Protein AF-A0A950M5J1-F1 (afdb_monomer_lite)

Structure (mmCIF, N/CA/C/O backbone):
data_AF-A0A950M5J1-F1
#
_entry.id   AF-A0A950M5J1-F1
#
loop_
_atom_site.group_PDB
_atom_site.id
_atom_site.type_symbol
_atom_site.label_atom_id
_atom_site.label_alt_id
_atom_site.label_comp_id
_atom_site.label_asym_id
_atom_site.label_entity_id
_atom_site.label_seq_id
_atom_site.pdbx_PDB_ins_code
_atom_site.Cartn_x
_atom_site.Cartn_y
_atom_site.Cartn_z
_atom_site.occupancy
_atom_site.B_iso_or_equiv
_atom_site.auth_seq_id
_atom_site.auth_comp_id
_atom_site.auth_asym_id
_atom_site.auth_atom_id
_atom_site.pdbx_PDB_model_num
ATOM 1 N N . MET A 1 1 ? -5.795 11.249 2.260 1.00 62.00 1 MET A N 1
ATOM 2 C CA . MET A 1 1 ? -5.853 10.293 1.140 1.00 62.00 1 MET A CA 1
ATOM 3 C C . MET A 1 1 ? -7.220 9.657 1.163 1.00 62.00 1 MET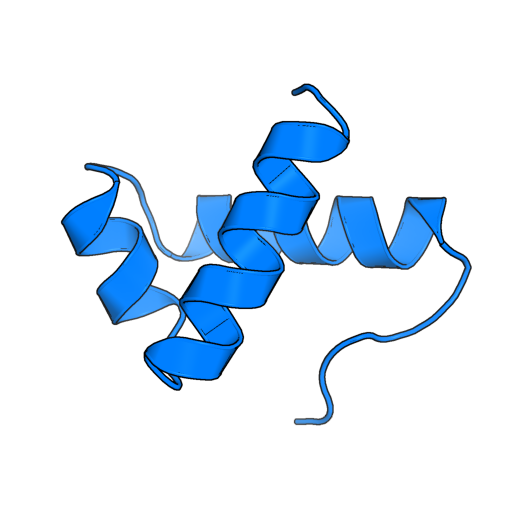 A C 1
ATOM 5 O O . MET A 1 1 ? -7.706 9.385 2.258 1.00 62.00 1 MET A O 1
ATOM 9 N N . ASP A 1 2 ? -7.834 9.493 -0.002 1.00 86.88 2 ASP A N 1
ATOM 10 C CA . ASP A 1 2 ? -9.114 8.806 -0.118 1.00 86.88 2 ASP A CA 1
ATOM 11 C C . ASP A 1 2 ? -8.923 7.301 0.151 1.00 86.88 2 ASP A C 1
ATOM 13 O O . ASP A 1 2 ? -7.887 6.718 -0.182 1.00 86.88 2 ASP A O 1
ATOM 17 N N . LYS A 1 3 ? -9.908 6.657 0.782 1.00 88.56 3 LYS A N 1
ATOM 18 C CA . LYS A 1 3 ? -9.893 5.209 1.028 1.00 88.56 3 LYS A CA 1
ATOM 19 C C . LYS A 1 3 ? -9.830 4.422 -0.288 1.00 88.56 3 LYS A C 1
ATOM 21 O O . LYS A 1 3 ? -9.191 3.372 -0.330 1.00 88.56 3 LYS A O 1
ATOM 26 N N . LEU A 1 4 ? -10.442 4.938 -1.351 1.00 94.00 4 LEU A N 1
ATOM 27 C CA . LEU A 1 4 ? -10.431 4.348 -2.687 1.00 94.00 4 LEU A CA 1
ATOM 28 C C . LEU A 1 4 ? -9.028 4.333 -3.298 1.00 94.00 4 LEU A C 1
ATOM 30 O O . LEU A 1 4 ? -8.641 3.311 -3.861 1.00 94.00 4 LEU A O 1
ATOM 34 N N . ASP A 1 5 ? -8.235 5.393 -3.116 1.00 93.12 5 ASP A N 1
ATOM 35 C CA . ASP A 1 5 ? -6.849 5.424 -3.606 1.00 93.12 5 ASP 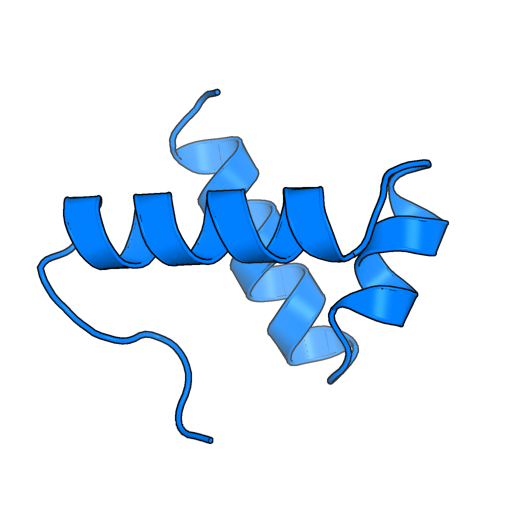A CA 1
ATOM 36 C C . ASP A 1 5 ? -6.011 4.326 -2.940 1.00 93.12 5 ASP A C 1
ATOM 38 O O . ASP A 1 5 ? -5.270 3.596 -3.600 1.00 93.12 5 ASP A O 1
ATOM 42 N N . ALA A 1 6 ? -6.167 4.161 -1.623 1.00 94.81 6 ALA A N 1
ATOM 43 C CA . ALA A 1 6 ? -5.463 3.122 -0.880 1.00 94.81 6 ALA A CA 1
ATOM 44 C C . ALA A 1 6 ? -5.898 1.711 -1.317 1.00 94.81 6 ALA A C 1
ATOM 46 O O . ALA A 1 6 ? -5.062 0.811 -1.417 1.00 94.81 6 ALA A O 1
ATOM 47 N N . MET A 1 7 ? -7.186 1.514 -1.622 1.00 97.19 7 MET A N 1
ATOM 48 C CA . MET A 1 7 ? -7.698 0.252 -2.171 1.00 97.19 7 MET A CA 1
ATOM 49 C C . MET A 1 7 ? -7.145 -0.030 -3.575 1.00 97.19 7 MET A C 1
ATOM 51 O O . MET A 1 7 ? -6.747 -1.161 -3.852 1.00 97.19 7 MET A O 1
ATOM 55 N N . ALA A 1 8 ? -7.054 0.980 -4.443 1.00 96.94 8 ALA A N 1
ATOM 56 C CA . ALA A 1 8 ? -6.443 0.838 -5.765 1.00 96.94 8 ALA A CA 1
ATOM 57 C C . ALA A 1 8 ? -4.958 0.459 -5.659 1.00 96.94 8 ALA A C 1
ATOM 59 O O . ALA A 1 8 ? -4.476 -0.420 -6.375 1.00 96.94 8 ALA A O 1
ATOM 60 N N . ILE A 1 9 ? -4.242 1.062 -4.709 1.00 97.12 9 ILE A N 1
ATOM 61 C CA . ILE A 1 9 ? -2.837 0.748 -4.429 1.00 97.12 9 ILE A CA 1
ATOM 62 C C . ILE A 1 9 ? -2.673 -0.669 -3.889 1.00 97.12 9 ILE A C 1
ATOM 64 O O . ILE A 1 9 ? -1.736 -1.356 -4.293 1.00 97.12 9 ILE A O 1
ATOM 68 N N . PHE A 1 10 ? -3.587 -1.137 -3.037 1.00 97.69 10 PHE A N 1
ATOM 69 C CA . PHE A 1 10 ? -3.618 -2.528 -2.590 1.00 97.69 10 PHE A CA 1
ATOM 70 C C . PHE A 1 10 ? -3.766 -3.501 -3.765 1.00 97.69 10 PHE A C 1
ATOM 72 O O . PHE A 1 10 ? -2.921 -4.385 -3.919 1.00 97.69 10 PHE A O 1
ATOM 79 N N . VAL A 1 11 ? -4.773 -3.308 -4.626 1.00 98.06 11 VAL A N 1
ATOM 80 C CA . VAL A 1 11 ? -4.982 -4.151 -5.818 1.00 98.06 11 VAL A CA 1
ATOM 81 C C . VAL A 1 11 ? -3.728 -4.157 -6.685 1.00 98.06 11 VAL A C 1
ATOM 83 O O . VAL A 1 11 ? -3.207 -5.220 -7.024 1.00 98.06 11 VAL A O 1
ATOM 86 N N . ARG A 1 12 ? -3.168 -2.977 -6.961 1.00 97.81 12 ARG A N 1
ATOM 87 C CA . ARG A 1 12 ? -1.974 -2.862 -7.797 1.00 97.81 12 ARG A CA 1
ATOM 88 C C . ARG A 1 12 ? -0.751 -3.534 -7.177 1.00 97.81 12 ARG A C 1
ATOM 90 O O . ARG A 1 12 ? 0.056 -4.133 -7.885 1.00 97.81 12 ARG A O 1
ATOM 97 N N . ALA A 1 13 ? -0.605 -3.464 -5.858 1.00 97.19 13 ALA A N 1
ATOM 98 C CA . ALA A 1 13 ? 0.476 -4.130 -5.147 1.00 97.19 13 ALA A CA 1
ATOM 99 C C . ALA A 1 13 ? 0.377 -5.655 -5.223 1.00 97.19 13 ALA A C 1
ATOM 101 O O . ALA A 1 13 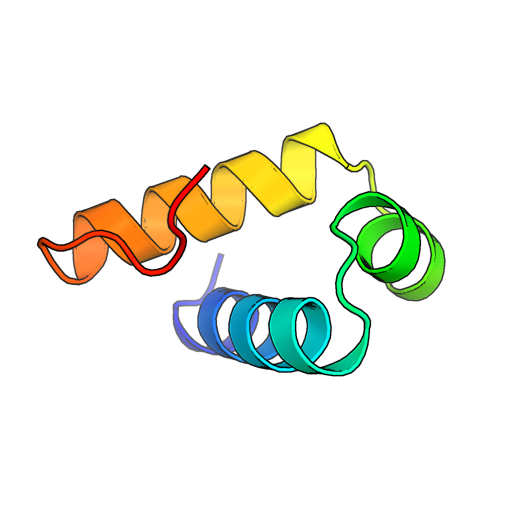? 1.412 -6.305 -5.379 1.00 97.19 13 ALA A O 1
ATOM 102 N N . VAL A 1 14 ? -0.835 -6.212 -5.171 1.00 97.44 14 VAL A N 1
ATOM 103 C CA . VAL A 1 14 ? -1.075 -7.648 -5.374 1.00 97.44 14 VAL A CA 1
ATOM 104 C C . VAL A 1 14 ? -0.747 -8.054 -6.812 1.00 97.44 14 VAL A C 1
ATOM 106 O O . VAL A 1 14 ? -0.007 -9.011 -7.013 1.00 97.44 14 VAL A O 1
ATOM 109 N N . GLU A 1 15 ? -1.203 -7.293 -7.810 1.00 97.81 15 GLU A N 1
ATOM 110 C CA . GLU A 1 15 ? -0.921 -7.569 -9.230 1.00 97.81 15 GLU A CA 1
ATOM 111 C C . GLU A 1 15 ? 0.574 -7.535 -9.568 1.00 97.81 15 GLU A C 1
ATOM 113 O O . GLU A 1 15 ? 1.052 -8.292 -10.412 1.00 97.81 15 GLU A O 1
ATOM 118 N N . ARG A 1 16 ? 1.324 -6.624 -8.939 1.00 96.94 16 ARG A N 1
ATOM 119 C CA . ARG A 1 16 ? 2.755 -6.428 -9.211 1.00 96.94 16 ARG A CA 1
ATOM 120 C C . ARG A 1 16 ? 3.665 -7.235 -8.295 1.00 96.94 16 ARG A C 1
ATOM 122 O O . ARG A 1 16 ? 4.857 -7.327 -8.580 1.00 96.94 16 ARG A O 1
ATOM 129 N N . GLY A 1 17 ? 3.145 -7.757 -7.186 1.00 95.75 17 GLY A N 1
ATOM 130 C CA . GLY A 1 17 ? 3.911 -8.480 -6.169 1.00 95.75 17 GLY A CA 1
ATOM 131 C C . GLY A 1 17 ? 5.016 -7.652 -5.498 1.00 95.75 17 GLY A C 1
ATOM 132 O O . GLY A 1 17 ? 5.918 -8.215 -4.883 1.00 95.75 17 GLY A O 1
ATOM 133 N N . SER A 1 18 ? 5.015 -6.320 -5.642 1.00 95.69 18 SER A N 1
ATOM 134 C CA . SER A 1 18 ? 6.097 -5.465 -5.143 1.00 95.69 18 SER A CA 1
ATOM 135 C C . SER A 1 18 ? 5.655 -4.025 -4.905 1.00 95.69 18 SER A C 1
ATOM 137 O O . SER A 1 18 ? 5.319 -3.297 -5.840 1.00 95.69 18 SER A O 1
ATOM 139 N N . PHE A 1 19 ? 5.777 -3.554 -3.661 1.00 97.12 19 PHE A N 1
ATOM 140 C CA . PHE A 1 19 ? 5.515 -2.150 -3.317 1.00 97.12 19 PHE A CA 1
ATOM 141 C C . PHE A 1 19 ? 6.482 -1.182 -4.010 1.00 97.12 19 PHE A C 1
ATOM 143 O O . PHE A 1 19 ? 6.091 -0.074 -4.366 1.00 97.12 19 PHE A O 1
ATOM 150 N N . SER A 1 20 ? 7.729 -1.596 -4.256 1.00 97.81 20 SER A N 1
ATOM 151 C CA . SER A 1 20 ? 8.703 -0.779 -4.991 1.00 97.81 20 SER A CA 1
ATOM 152 C C . SER A 1 20 ? 8.335 -0.624 -6.468 1.00 97.81 20 SER A C 1
ATOM 154 O O . SER A 1 20 ? 8.616 0.418 -7.055 1.00 97.81 20 SER A O 1
ATOM 156 N N . ALA A 1 21 ? 7.706 -1.634 -7.080 1.00 97.81 21 ALA A N 1
ATOM 157 C CA . ALA A 1 21 ? 7.208 -1.528 -8.451 1.00 97.81 21 ALA A CA 1
ATOM 158 C C . ALA A 1 21 ? 6.028 -0.551 -8.542 1.00 97.81 21 ALA A C 1
ATOM 160 O O . ALA A 1 21 ? 6.054 0.350 -9.378 1.00 97.81 21 ALA A O 1
ATOM 161 N N . VAL A 1 22 ? 5.063 -0.661 -7.623 1.00 97.94 22 VAL A N 1
ATOM 162 C CA . VAL A 1 22 ? 3.922 0.267 -7.541 1.00 97.94 22 VAL A CA 1
ATOM 163 C C . VAL A 1 22 ? 4.382 1.700 -7.277 1.00 97.94 22 VAL A C 1
ATOM 165 O O . VAL A 1 22 ? 3.902 2.627 -7.919 1.00 97.94 22 VAL A O 1
ATOM 168 N N . ALA A 1 23 ? 5.359 1.893 -6.388 1.00 98.00 23 ALA A N 1
ATOM 169 C CA . ALA A 1 23 ? 5.918 3.213 -6.118 1.00 98.00 23 ALA A CA 1
ATOM 170 C C . ALA A 1 23 ? 6.493 3.869 -7.381 1.00 98.00 23 ALA A C 1
ATOM 172 O O . ALA A 1 23 ? 6.223 5.039 -7.627 1.00 98.00 23 ALA A O 1
ATOM 173 N N . ARG A 1 24 ? 7.230 3.117 -8.210 1.00 98.12 24 ARG A N 1
ATOM 174 C CA . ARG A 1 24 ? 7.752 3.634 -9.485 1.00 98.12 24 ARG A CA 1
ATOM 175 C C . ARG A 1 24 ? 6.640 3.990 -10.470 1.00 98.12 24 ARG A C 1
ATOM 177 O O . ARG A 1 24 ? 6.729 5.029 -11.111 1.00 98.12 24 ARG A O 1
ATOM 184 N N . GLU A 1 25 ? 5.603 3.161 -10.573 1.00 97.06 25 GLU A N 1
ATOM 185 C CA . GLU A 1 25 ? 4.458 3.410 -11.466 1.00 97.06 25 GLU A CA 1
ATOM 186 C C . GLU A 1 25 ? 3.674 4.660 -11.085 1.00 97.06 25 GLU A C 1
ATOM 188 O O . GLU A 1 25 ? 3.255 5.415 -11.957 1.00 97.06 25 GLU A O 1
ATOM 193 N N . LEU A 1 26 ? 3.509 4.894 -9.786 1.00 95.56 26 LEU A N 1
ATOM 194 C CA . LEU A 1 26 ? 2.749 6.022 -9.257 1.00 95.56 26 LEU A CA 1
ATOM 195 C C . LEU A 1 26 ? 3.615 7.258 -8.985 1.00 95.56 26 LEU A C 1
ATOM 197 O O . LEU A 1 26 ? 3.162 8.165 -8.289 1.00 95.56 26 LEU A O 1
ATOM 201 N N . LEU A 1 27 ? 4.860 7.287 -9.482 1.00 97.12 27 LEU A N 1
ATOM 202 C CA . LEU A 1 27 ? 5.824 8.373 -9.247 1.00 97.12 27 LEU A CA 1
ATOM 203 C C . LEU A 1 27 ? 5.921 8.752 -7.757 1.00 97.12 27 LEU A C 1
ATOM 205 O O . LEU A 1 27 ? 5.913 9.919 -7.368 1.00 97.12 27 LEU A O 1
ATOM 209 N N . SER A 1 28 ? 5.979 7.730 -6.910 1.00 96.56 28 SER A N 1
ATOM 210 C CA . SER A 1 28 ? 5.973 7.833 -5.458 1.00 96.56 28 SER A CA 1
ATOM 211 C C . SER A 1 28 ? 7.158 7.091 -4.840 1.00 96.56 28 SER A C 1
ATOM 213 O O . SER A 1 28 ? 8.044 6.586 -5.528 1.00 96.56 28 SER A O 1
ATOM 215 N N . SER A 1 29 ? 7.187 7.012 -3.511 1.00 98.12 29 SER A N 1
ATOM 216 C CA . SER A 1 29 ? 8.200 6.261 -2.771 1.00 98.12 29 SER A CA 1
ATOM 217 C C . SER A 1 29 ? 7.610 4.985 -2.170 1.00 98.12 29 SER A C 1
ATOM 219 O O . SER A 1 29 ? 6.452 4.952 -1.753 1.00 98.12 29 SER A O 1
ATOM 221 N N . GLN A 1 30 ? 8.410 3.918 -2.092 1.00 97.75 30 GLN A N 1
ATOM 222 C CA . GLN A 1 30 ? 7.980 2.669 -1.455 1.00 97.75 30 GLN A CA 1
ATOM 223 C C . GLN A 1 30 ? 7.524 2.875 0.006 1.00 97.75 30 GLN A C 1
ATOM 225 O O . GLN A 1 30 ? 6.486 2.311 0.363 1.00 97.75 30 GLN A O 1
ATOM 230 N N . PRO A 1 31 ? 8.185 3.715 0.833 1.00 98.19 31 PRO A N 1
ATOM 231 C CA . PRO A 1 31 ? 7.692 4.026 2.175 1.00 98.19 31 PRO A CA 1
ATOM 232 C C . PRO A 1 31 ? 6.309 4.683 2.174 1.00 98.19 31 PRO A C 1
ATOM 234 O O . PRO A 1 31 ? 5.492 4.387 3.044 1.00 98.19 31 PRO A O 1
ATOM 237 N N . ASN A 1 32 ? 6.013 5.536 1.185 1.00 96.88 32 ASN A N 1
ATOM 238 C CA . ASN A 1 32 ? 4.688 6.134 1.045 1.00 96.88 32 ASN A CA 1
ATOM 239 C C . ASN A 1 32 ? 3.631 5.070 0.713 1.00 96.88 32 ASN A C 1
ATOM 241 O O . ASN A 1 32 ? 2.604 5.016 1.382 1.00 96.88 32 ASN A O 1
ATOM 245 N N . ILE A 1 33 ? 3.911 4.170 -0.237 1.00 97.38 33 ILE A N 1
ATOM 246 C CA . ILE A 1 33 ? 3.025 3.034 -0.550 1.00 97.38 33 ILE A CA 1
ATOM 247 C C . ILE A 1 33 ? 2.786 2.172 0.696 1.00 97.38 33 ILE A C 1
ATOM 249 O O . ILE A 1 33 ? 1.641 1.895 1.048 1.00 97.38 33 ILE A O 1
ATOM 253 N N . SER A 1 34 ? 3.848 1.819 1.426 1.00 96.94 34 SER A N 1
ATOM 254 C CA . SER A 1 34 ? 3.734 1.039 2.662 1.00 96.94 34 SER A CA 1
ATOM 255 C C . SER A 1 34 ? 2.865 1.738 3.708 1.00 96.94 34 SER A C 1
ATOM 257 O O . SER A 1 34 ? 2.030 1.091 4.333 1.00 96.94 34 SER A O 1
ATOM 259 N N . LYS A 1 35 ? 3.029 3.054 3.894 1.00 96.94 35 LYS A N 1
ATOM 260 C CA . LYS A 1 35 ? 2.234 3.841 4.847 1.00 96.94 35 LYS A CA 1
ATOM 261 C C . LYS A 1 35 ? 0.747 3.811 4.502 1.00 96.94 35 LYS A C 1
ATOM 263 O O . LYS A 1 35 ? -0.085 3.717 5.400 1.00 96.94 35 LYS A O 1
ATOM 268 N N . GLN A 1 36 ? 0.412 3.892 3.220 1.00 96.81 36 GLN A N 1
ATOM 269 C CA . GLN A 1 36 ? -0.975 3.887 2.758 1.00 96.81 36 GLN A CA 1
ATOM 270 C C . GLN A 1 36 ? -1.631 2.519 2.929 1.00 96.81 36 GLN A C 1
ATOM 272 O O . GLN A 1 36 ? -2.767 2.451 3.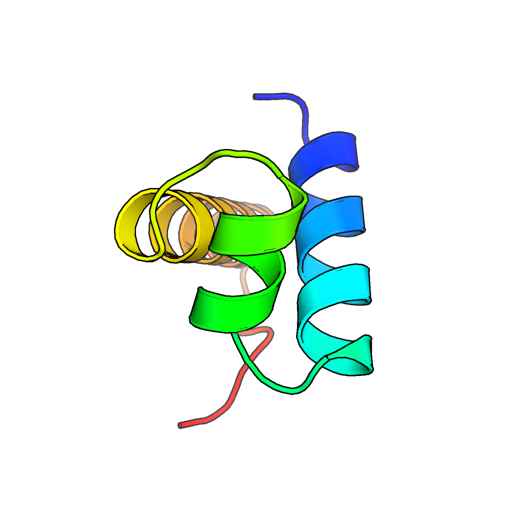392 1.00 96.81 36 GLN A O 1
ATOM 277 N N . ILE A 1 37 ? -0.897 1.436 2.657 1.00 97.12 37 ILE A N 1
ATOM 278 C CA . ILE A 1 37 ? -1.356 0.075 2.954 1.00 97.12 37 ILE A CA 1
ATOM 279 C C . ILE A 1 37 ? -1.590 -0.102 4.456 1.00 97.12 37 ILE A C 1
ATOM 281 O O . ILE A 1 37 ? -2.659 -0.552 4.848 1.00 97.12 37 ILE A O 1
ATOM 285 N N . SER A 1 38 ? -0.657 0.329 5.309 1.00 96.81 38 SER A N 1
ATOM 286 C CA . SER A 1 38 ? -0.834 0.252 6.766 1.00 96.81 38 SER A CA 1
ATOM 287 C C . SER A 1 38 ? -2.027 1.073 7.270 1.00 96.81 38 SER A C 1
ATOM 289 O O . SER A 1 38 ? -2.743 0.644 8.177 1.00 96.81 38 SER A O 1
ATOM 291 N N . ALA A 1 39 ? -2.277 2.242 6.675 1.00 96.56 39 ALA A N 1
ATOM 292 C CA . ALA A 1 39 ? -3.462 3.038 6.981 1.00 96.56 39 ALA A CA 1
ATOM 293 C C . ALA A 1 39 ? -4.756 2.318 6.563 1.00 96.56 39 ALA A C 1
ATOM 295 O O . ALA A 1 39 ? -5.730 2.334 7.315 1.00 96.56 39 ALA A O 1
ATOM 296 N N . LEU A 1 40 ? -4.759 1.646 5.407 1.00 97.12 40 LEU A N 1
ATOM 297 C CA . LEU A 1 40 ? -5.893 0.845 4.946 1.00 97.12 40 LEU A CA 1
ATOM 298 C C . LEU A 1 40 ? -6.143 -0.366 5.852 1.00 97.12 40 LEU A C 1
ATOM 300 O O . LEU A 1 40 ? -7.279 -0.588 6.255 1.00 97.12 40 LEU A O 1
ATOM 304 N N . GLU A 1 41 ? -5.098 -1.104 6.223 1.00 97.31 41 GLU A N 1
ATOM 305 C CA . GLU A 1 41 ? -5.173 -2.217 7.181 1.00 97.31 41 GLU A CA 1
ATOM 306 C C . GLU A 1 41 ? -5.784 -1.767 8.515 1.00 97.31 41 GLU A C 1
ATOM 308 O O . GLU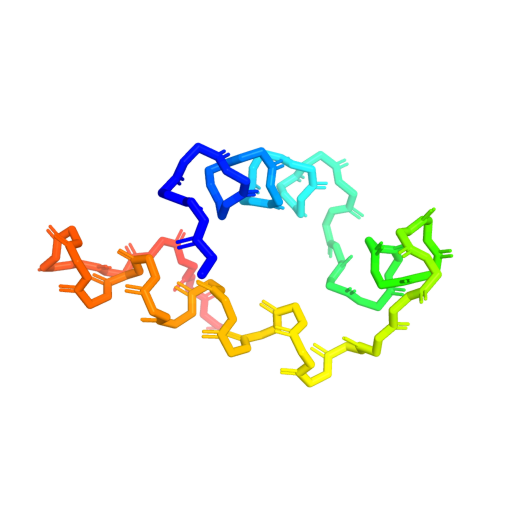 A 1 41 ? -6.687 -2.411 9.049 1.00 97.31 41 GLU A O 1
ATOM 313 N N . THR A 1 42 ? -5.357 -0.602 9.013 1.00 96.56 42 THR A N 1
ATOM 314 C CA . THR A 1 42 ? -5.907 0.003 10.236 1.00 96.56 42 THR A CA 1
ATOM 315 C C . THR A 1 42 ? -7.389 0.339 10.076 1.00 96.56 42 THR A C 1
ATO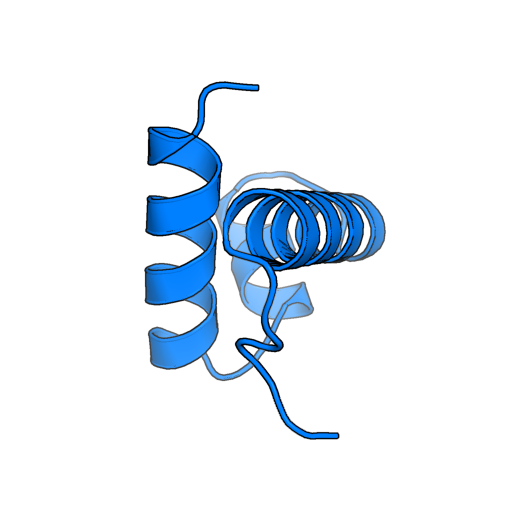M 317 O O . THR A 1 42 ? -8.194 0.008 10.941 1.00 96.56 42 THR A O 1
ATOM 320 N N . ALA A 1 43 ? -7.769 0.958 8.956 1.00 95.56 43 ALA A N 1
ATOM 321 C CA . ALA A 1 43 ? -9.155 1.332 8.677 1.00 95.56 43 ALA A CA 1
ATOM 322 C C . ALA A 1 43 ? -10.085 0.123 8.467 1.00 95.56 43 ALA A C 1
ATOM 324 O O . ALA A 1 43 ? -11.294 0.243 8.662 1.00 95.56 43 ALA A O 1
ATOM 325 N N . LEU A 1 44 ? -9.543 -1.021 8.043 1.00 96.19 44 LEU A N 1
ATOM 326 C CA . LEU A 1 44 ? -10.275 -2.279 7.879 1.00 96.19 44 LEU A CA 1
ATOM 327 C C . LEU A 1 44 ? -10.247 -3.158 9.139 1.00 96.19 44 LEU A C 1
ATOM 329 O O . LEU A 1 44 ? -11.015 -4.113 9.219 1.00 96.19 44 LEU A O 1
ATOM 333 N N . GLY A 1 45 ? -9.387 -2.850 10.115 1.00 97.31 45 GLY A N 1
ATOM 334 C CA . GLY A 1 45 ? -9.225 -3.640 11.336 1.00 97.31 45 GLY A CA 1
ATOM 335 C C . GLY A 1 45 ? -8.522 -4.983 11.118 1.00 97.31 45 GLY A C 1
ATOM 336 O O . GLY A 1 45 ? -8.696 -5.899 11.919 1.00 97.31 45 GLY A O 1
ATOM 337 N N . GLY A 1 46 ? -7.739 -5.128 10.044 1.00 96.50 46 GLY A N 1
ATOM 338 C CA . GLY A 1 46 ? -7.116 -6.400 9.677 1.00 96.50 46 GLY A CA 1
ATOM 339 C C . GLY A 1 46 ? -5.905 -6.241 8.765 1.00 96.50 46 GLY A C 1
ATOM 340 O O . GLY A 1 46 ? -5.733 -5.218 8.107 1.00 96.50 46 GLY A O 1
ATOM 341 N N . ARG A 1 47 ? -5.050 -7.270 8.724 1.00 96.69 47 ARG A N 1
ATOM 342 C CA . ARG A 1 47 ? -3.887 -7.299 7.824 1.00 96.69 47 ARG A CA 1
ATOM 343 C C . ARG A 1 47 ? -4.300 -7.738 6.423 1.00 96.69 47 ARG A C 1
ATOM 345 O O . ARG A 1 47 ? -5.044 -8.704 6.279 1.00 96.69 47 ARG A O 1
ATOM 352 N N . LEU A 1 48 ? -3.769 -7.058 5.415 1.00 96.56 48 LEU A N 1
ATOM 353 C CA . LEU A 1 48 ? -3.961 -7.363 3.998 1.00 96.56 48 LEU A CA 1
ATOM 354 C C . LEU A 1 48 ? -2.792 -8.173 3.432 1.00 96.56 48 LEU A C 1
ATOM 356 O O . LEU A 1 48 ? -2.988 -8.963 2.513 1.00 96.56 48 LEU A O 1
ATOM 360 N N . PHE A 1 49 ? -1.592 -8.004 3.994 1.00 95.50 49 PHE A N 1
ATOM 361 C CA . PHE A 1 49 ? -0.406 -8.761 3.601 1.00 95.50 49 PHE A CA 1
ATOM 362 C C . PHE A 1 49 ? 0.164 -9.579 4.762 1.00 95.50 49 PHE A C 1
ATOM 364 O O . PHE A 1 49 ? 0.141 -9.176 5.928 1.00 95.50 49 PHE A O 1
ATOM 371 N N . VAL A 1 50 ? 0.728 -10.732 4.411 1.00 89.06 50 VAL A N 1
ATOM 372 C CA . VAL A 1 50 ? 1.559 -11.567 5.286 1.00 89.06 50 VAL A CA 1
ATOM 373 C C . VAL A 1 50 ? 3.010 -11.410 4.828 1.00 89.06 50 VAL A C 1
ATOM 375 O O . VAL A 1 50 ? 3.251 -11.251 3.633 1.00 89.06 50 VAL A O 1
ATOM 378 N N . ARG A 1 51 ? 3.952 -11.364 5.774 1.00 73.06 51 ARG A N 1
ATOM 379 C CA . ARG A 1 51 ? 5.382 -11.145 5.508 1.00 73.06 51 ARG A CA 1
ATOM 380 C C . ARG A 1 51 ? 6.133 -12.462 5.495 1.00 73.06 51 ARG A C 1
ATOM 382 O O . ARG A 1 51 ? 5.794 -13.295 6.365 1.00 73.06 51 ARG A O 1
#

Foldseek 3Di:
DDLVVLVVLLVVCVVVVDLCVSCVVVVHHSVVNVVSQVVNCVVVVHHPDDD

Sequence (51 aa):
MDKLDAMAIFVRAVERGSFSAVARELLSSQPNISKQISALETALGGRLFVR

Secondary structure (DSSP, 8-state):
--HHHHHHHHHHHHHHT-HHHHHHHTTS-HHHHHHHHHHHHHHHTS-S---

pLDDT: mean 95.2, std 6.14, range [62.0, 98.19]

Radius of gyration: 9.96 Å; chains: 1; bounding box: 19×22×23 Å